Protein AF-A0A9W9ZMQ3-F1 (afdb_monomer)

Sequence (134 aa):
MQDFGRYFCRVWDKSGSVTSDIAEIDVFPAPQMRFRGLHEMETGTKQAIIDLLSKKRLPGLATWKQVARRYAMRETEISLLEIEKTPAGAMLDRLGSLAPNLTVYYLCKTFKESGLRRLDVANKLSKQMVISVQ

Structure (mmCIF, N/CA/C/O backbone):
data_AF-A0A9W9ZMQ3-F1
#
_entry.id   AF-A0A9W9ZMQ3-F1
#
loop_
_atom_site.group_PDB
_atom_site.id
_atom_site.type_symbol
_atom_site.label_atom_id
_atom_site.label_alt_id
_atom_site.label_comp_id
_atom_site.label_asym_id
_atom_site.label_entity_id
_atom_site.label_seq_id
_atom_site.pdbx_PDB_ins_code
_atom_site.Cartn_x
_atom_site.Cartn_y
_atom_site.Cartn_z
_atom_site.occupancy
_atom_site.B_iso_or_equiv
_atom_site.auth_seq_id
_atom_site.auth_comp_id
_atom_site.auth_asym_id
_atom_site.auth_atom_id
_atom_site.pdbx_PDB_model_num
ATOM 1 N N . MET A 1 1 ? 0.248 -16.721 1.245 1.00 47.50 1 MET A N 1
ATOM 2 C CA . MET A 1 1 ? 0.374 -15.649 0.238 1.00 47.50 1 MET A CA 1
ATOM 3 C C . MET A 1 1 ? -0.844 -15.813 -0.647 1.00 47.50 1 MET A C 1
ATOM 5 O O . MET A 1 1 ? -1.024 -16.910 -1.138 1.00 47.50 1 MET A O 1
ATOM 9 N N . GLN A 1 2 ? -1.767 -14.850 -0.696 1.00 60.12 2 GLN A N 1
ATOM 10 C CA . GLN A 1 2 ? -2.911 -14.987 -1.604 1.00 60.12 2 GLN A CA 1
ATOM 11 C C . GLN A 1 2 ? -2.426 -14.661 -3.026 1.00 60.12 2 GLN A C 1
ATOM 13 O O . GLN A 1 2 ? -1.792 -13.617 -3.232 1.00 60.12 2 GLN A O 1
ATOM 18 N N . ASP A 1 3 ? -2.691 -15.563 -3.969 1.00 73.88 3 ASP A N 1
ATOM 19 C CA . ASP A 1 3 ? -2.171 -15.554 -5.345 1.00 73.88 3 ASP A CA 1
ATOM 20 C C . ASP A 1 3 ? -2.947 -14.604 -6.274 1.00 73.88 3 ASP A C 1
ATOM 22 O O . ASP A 1 3 ? -3.343 -14.954 -7.379 1.00 73.88 3 ASP A O 1
ATOM 26 N N . PHE A 1 4 ? -3.190 -13.377 -5.815 1.00 84.62 4 PHE A N 1
ATOM 27 C CA . PHE A 1 4 ? -3.775 -12.313 -6.635 1.00 84.62 4 PHE A CA 1
ATOM 28 C C . PHE A 1 4 ? -2.701 -11.355 -7.136 1.00 84.62 4 PHE A C 1
ATOM 30 O O . PHE A 1 4 ? -1.679 -11.148 -6.482 1.00 84.62 4 PHE A O 1
ATOM 37 N N . GLY A 1 5 ? -2.936 -10.698 -8.259 1.00 82.19 5 GLY A N 1
ATOM 38 C CA . GLY A 1 5 ? -2.037 -9.707 -8.831 1.00 82.19 5 GLY A CA 1
ATOM 39 C C . GLY A 1 5 ? -1.720 -9.989 -10.289 1.00 82.19 5 GLY A C 1
ATOM 40 O O . GLY A 1 5 ? -2.485 -10.628 -11.002 1.00 82.19 5 GLY A O 1
ATOM 41 N N . ARG A 1 6 ? -0.590 -9.449 -10.742 1.00 82.12 6 ARG A N 1
ATOM 42 C CA . ARG A 1 6 ? -0.189 -9.469 -12.147 1.00 82.12 6 ARG A CA 1
ATOM 43 C C . ARG A 1 6 ? 0.835 -10.569 -12.373 1.00 82.12 6 ARG A C 1
ATOM 45 O O . ARG A 1 6 ? 1.903 -10.543 -11.763 1.00 82.12 6 ARG A O 1
ATOM 52 N N . TYR A 1 7 ? 0.509 -11.490 -13.265 1.00 85.19 7 TYR A N 1
ATOM 53 C CA . TYR A 1 7 ? 1.334 -12.628 -13.637 1.00 85.19 7 TYR A CA 1
ATOM 54 C C . TYR A 1 7 ? 1.702 -12.531 -15.111 1.00 85.19 7 TYR A C 1
ATOM 56 O O . TYR A 1 7 ? 0.925 -12.057 -15.931 1.00 85.19 7 TYR A O 1
ATOM 64 N N . PHE A 1 8 ? 2.900 -12.982 -15.447 1.00 89.94 8 PHE A N 1
ATOM 65 C CA . PHE A 1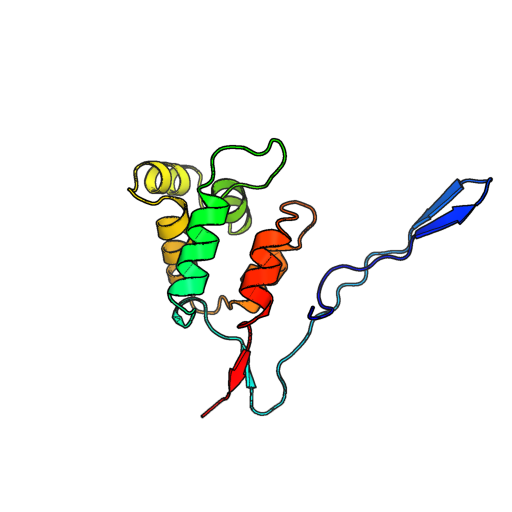 8 ? 3.332 -13.183 -16.822 1.00 89.94 8 PHE A CA 1
ATOM 66 C C . PHE A 1 8 ? 4.285 -14.374 -16.845 1.00 89.94 8 PHE A C 1
ATOM 68 O O . PHE A 1 8 ? 4.973 -14.651 -15.859 1.00 89.94 8 PHE A O 1
ATOM 75 N N . CYS A 1 9 ? 4.328 -15.081 -17.965 1.00 92.88 9 CYS A N 1
ATOM 76 C CA . CYS A 1 9 ? 5.301 -16.133 -18.192 1.00 92.88 9 CYS A CA 1
ATOM 77 C C . CYS A 1 9 ? 6.503 -15.540 -18.927 1.00 92.88 9 CYS A C 1
ATOM 79 O O . CYS A 1 9 ? 6.339 -14.828 -19.918 1.00 92.88 9 CYS A O 1
ATOM 81 N N . ARG A 1 10 ? 7.716 -15.830 -18.450 1.00 95.25 10 ARG A N 1
ATOM 82 C CA . ARG A 1 10 ? 8.953 -15.538 -19.174 1.00 95.25 10 ARG A CA 1
ATOM 83 C C . ARG A 1 10 ? 9.661 -16.851 -19.459 1.00 95.25 10 ARG A C 1
ATOM 85 O O . ARG A 1 10 ? 10.019 -17.558 -18.522 1.00 95.25 10 ARG A O 1
ATOM 92 N N . VAL A 1 11 ? 9.890 -17.137 -20.735 1.00 95.44 11 VAL A N 1
ATOM 93 C CA . VAL A 1 11 ? 10.666 -18.295 -21.194 1.00 95.44 11 VAL A CA 1
ATOM 94 C C . VAL A 1 11 ? 11.940 -17.774 -21.842 1.00 95.44 11 VAL A C 1
ATOM 96 O O . VAL A 1 11 ? 11.906 -16.768 -22.555 1.00 95.44 11 VAL A O 1
ATOM 99 N N . TRP A 1 12 ? 13.074 -18.414 -21.571 1.00 96.25 12 TRP A N 1
ATOM 100 C CA . TRP A 1 12 ? 14.348 -18.033 -22.172 1.00 96.25 12 TRP A CA 1
ATOM 101 C C . TRP A 1 12 ? 15.212 -19.246 -22.500 1.00 96.25 12 TRP A C 1
ATOM 103 O O . TRP A 1 12 ? 15.178 -20.259 -21.802 1.00 96.25 12 TRP A O 1
ATOM 113 N N . ASP A 1 13 ? 16.003 -19.109 -23.558 1.00 95.31 13 ASP A N 1
ATOM 114 C CA . ASP A 1 13 ? 17.019 -20.060 -23.998 1.00 95.31 13 ASP A CA 1
ATOM 115 C C . ASP A 1 13 ? 18.302 -19.307 -24.417 1.00 95.31 13 ASP A C 1
ATOM 117 O O . ASP A 1 13 ? 18.501 -18.143 -24.062 1.00 95.31 13 ASP A O 1
ATOM 121 N N . LYS A 1 14 ? 19.200 -19.968 -25.161 1.00 95.31 14 LYS A N 1
ATOM 122 C CA . LYS A 1 14 ? 20.421 -19.336 -25.692 1.00 95.31 14 LYS A CA 1
ATOM 123 C C . LYS A 1 14 ? 20.141 -18.258 -26.751 1.00 95.31 14 LYS A C 1
ATOM 125 O O . LYS A 1 14 ? 21.019 -17.441 -27.011 1.00 95.31 14 LYS A O 1
ATOM 130 N N . SER A 1 15 ? 18.960 -18.273 -27.360 1.00 93.31 15 SER A N 1
ATOM 131 C CA . SER A 1 15 ? 18.560 -17.424 -28.485 1.00 93.31 15 SER A CA 1
ATOM 132 C C . SER A 1 15 ? 17.872 -16.136 -28.023 1.00 93.31 15 SER A C 1
ATOM 134 O O . SER A 1 15 ? 17.823 -15.161 -28.768 1.00 93.31 15 SER A O 1
ATOM 136 N N . GLY A 1 16 ? 17.360 -16.104 -26.789 1.00 94.12 16 GLY A N 1
ATOM 137 C CA . GLY A 1 16 ? 16.791 -14.905 -26.181 1.00 94.12 16 GLY A CA 1
ATOM 138 C C . GLY A 1 16 ? 15.740 -15.211 -25.118 1.00 94.12 16 GLY A C 1
ATOM 139 O O . GLY A 1 16 ? 15.692 -16.300 -24.551 1.00 94.12 16 GLY A O 1
ATOM 140 N N . SER A 1 17 ? 14.886 -14.225 -24.833 1.00 96.31 17 SER A N 1
ATOM 141 C CA . SER A 1 17 ? 13.739 -14.399 -23.938 1.00 96.31 17 SER A CA 1
ATOM 142 C C . SER A 1 17 ? 12.460 -13.846 -24.548 1.00 96.31 17 SER A C 1
ATOM 144 O O . SER A 1 17 ? 12.470 -12.729 -25.062 1.00 96.31 17 SER A O 1
ATOM 146 N N . VAL A 1 18 ? 11.364 -14.586 -24.402 1.00 95.12 18 VAL A N 1
ATOM 147 C CA . VAL A 1 18 ? 10.012 -14.163 -24.782 1.00 95.12 18 VAL A CA 1
ATOM 148 C C . VAL A 1 18 ? 9.164 -14.051 -23.520 1.00 95.12 18 VAL A C 1
ATOM 150 O O . VAL A 1 18 ? 9.321 -14.824 -22.570 1.00 95.12 18 VAL A O 1
ATOM 153 N N . THR A 1 19 ? 8.282 -13.058 -23.502 1.00 96.44 19 THR A N 1
ATOM 154 C CA . THR A 1 19 ? 7.401 -12.770 -22.369 1.00 96.44 19 THR A CA 1
ATOM 155 C C . THR A 1 19 ? 5.961 -12.815 -22.854 1.00 96.44 19 THR A C 1
ATOM 157 O O . THR A 1 19 ? 5.673 -12.266 -23.915 1.00 96.44 19 THR A O 1
ATOM 160 N N . SER A 1 20 ? 5.075 -13.471 -22.108 1.00 94.06 20 SER A N 1
ATOM 161 C CA . SER A 1 20 ? 3.641 -13.425 -22.390 1.00 94.06 20 SER A CA 1
ATOM 162 C C . SER A 1 20 ? 3.064 -12.045 -22.084 1.00 94.06 20 SER A C 1
ATOM 164 O O . SER A 1 20 ? 3.669 -11.246 -21.361 1.00 94.06 20 SER A O 1
ATOM 166 N N . ASP A 1 21 ? 1.829 -11.830 -22.527 1.00 94.69 21 ASP A N 1
ATOM 167 C CA . ASP A 1 21 ? 0.991 -10.772 -21.980 1.00 94.69 21 ASP A CA 1
ATOM 168 C C . ASP A 1 21 ? 0.781 -10.952 -20.470 1.00 94.69 21 ASP A C 1
ATOM 170 O O . ASP A 1 21 ? 0.966 -12.037 -19.900 1.00 94.69 21 ASP A O 1
ATOM 174 N N . ILE A 1 22 ? 0.409 -9.854 -19.813 1.00 89.81 22 ILE A N 1
ATOM 175 C CA . ILE A 1 22 ? 0.160 -9.829 -18.374 1.00 89.81 22 ILE A CA 1
ATOM 176 C C . ILE A 1 22 ? -1.270 -10.298 -18.099 1.00 89.81 22 ILE A C 1
ATOM 178 O O . ILE A 1 22 ? -2.224 -9.660 -18.535 1.00 89.81 22 ILE A O 1
ATOM 182 N N . ALA A 1 23 ? -1.408 -11.356 -17.304 1.00 89.00 23 ALA A N 1
ATOM 183 C CA . ALA A 1 23 ? -2.670 -11.793 -16.725 1.00 89.00 23 ALA A CA 1
ATOM 184 C C . ALA A 1 23 ? -2.892 -11.120 -15.364 1.00 89.00 23 ALA A C 1
ATOM 186 O O . ALA A 1 23 ? -2.005 -11.117 -14.505 1.00 89.00 23 ALA A O 1
ATOM 187 N N . GLU A 1 24 ? -4.078 -10.559 -15.153 1.00 87.62 24 GLU A N 1
ATOM 188 C CA . GLU A 1 24 ? -4.496 -10.006 -13.866 1.00 87.62 24 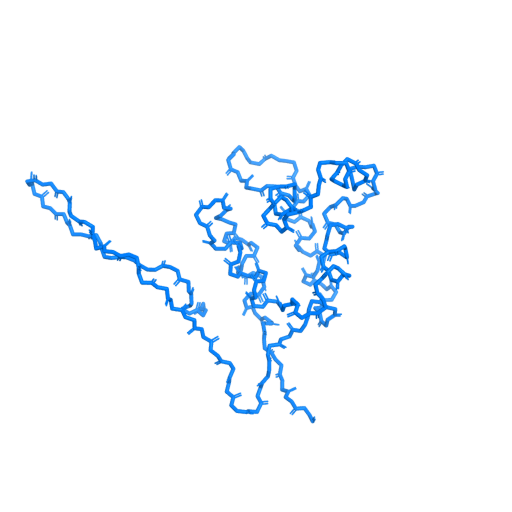GLU A CA 1
ATOM 189 C C . GLU A 1 24 ? -5.437 -10.994 -13.175 1.00 87.62 24 GLU A C 1
ATOM 191 O O . GLU A 1 24 ? -6.507 -11.309 -13.687 1.00 87.62 24 GLU A O 1
ATOM 196 N N . ILE A 1 25 ? -5.003 -11.519 -12.030 1.00 88.44 25 ILE A N 1
ATOM 197 C CA . ILE A 1 25 ? -5.765 -12.472 -11.225 1.00 88.44 25 ILE A CA 1
ATOM 198 C C . ILE A 1 25 ? -6.284 -11.736 -9.997 1.00 88.44 25 ILE A C 1
ATOM 200 O O . ILE A 1 25 ? -5.500 -11.207 -9.207 1.00 88.44 25 ILE A O 1
ATOM 204 N N . ASP A 1 26 ? -7.599 -11.729 -9.819 1.00 88.44 26 ASP A N 1
ATOM 205 C CA . ASP A 1 26 ? -8.245 -11.257 -8.601 1.00 88.44 26 ASP A CA 1
ATOM 206 C C . ASP A 1 26 ? -8.714 -12.442 -7.751 1.00 88.44 26 ASP A C 1
ATOM 208 O O . ASP A 1 26 ? -9.053 -13.508 -8.267 1.00 88.44 26 ASP A O 1
ATOM 212 N N . VAL A 1 27 ? -8.731 -12.254 -6.431 1.00 83.75 27 VAL A N 1
ATOM 213 C CA . VAL A 1 27 ? -9.305 -13.223 -5.487 1.00 83.75 27 VAL A CA 1
ATOM 214 C C . VAL A 1 27 ? -10.499 -12.593 -4.802 1.00 83.75 27 VAL A C 1
ATOM 216 O O . VAL A 1 27 ? -10.406 -11.480 -4.290 1.00 83.75 27 VAL A O 1
ATOM 219 N N . PHE A 1 28 ? -11.612 -13.317 -4.776 1.00 87.56 28 PHE A N 1
ATOM 220 C CA . PHE A 1 28 ? -12.838 -12.871 -4.129 1.00 87.56 28 PHE A CA 1
ATOM 221 C C . PHE A 1 28 ? -13.055 -13.641 -2.824 1.00 87.56 28 PHE A C 1
ATOM 223 O O . PHE A 1 28 ? -12.684 -14.817 -2.740 1.00 87.56 28 PHE A O 1
ATOM 230 N N . PRO A 1 29 ? -13.625 -13.002 -1.788 1.00 89.94 29 PRO A N 1
ATOM 231 C CA . PRO A 1 29 ? -13.962 -13.690 -0.553 1.00 89.94 29 PRO A CA 1
ATOM 232 C C . PRO A 1 29 ? -14.973 -14.816 -0.812 1.00 89.94 29 PRO A C 1
ATOM 234 O O . PRO A 1 29 ? -15.792 -14.735 -1.728 1.00 89.94 29 PRO A O 1
ATOM 237 N N . ALA A 1 30 ? -14.936 -15.858 0.019 1.00 90.25 30 ALA A N 1
ATOM 238 C CA . ALA A 1 30 ? -15.966 -16.895 0.023 1.00 90.25 30 ALA A CA 1
ATOM 239 C C . ALA A 1 30 ? -17.353 -16.295 0.359 1.00 90.25 30 ALA A C 1
ATOM 241 O O . ALA A 1 30 ? -17.402 -15.228 0.967 1.00 90.25 30 ALA A O 1
ATOM 242 N N . PRO A 1 31 ? -18.477 -16.978 0.059 1.00 89.00 31 PRO A N 1
ATOM 243 C CA . PRO A 1 31 ? -19.831 -16.422 0.215 1.00 89.00 31 PRO A CA 1
ATOM 244 C C . PRO A 1 31 ? -20.184 -15.842 1.598 1.00 89.00 31 PRO A C 1
ATOM 246 O O . PRO A 1 31 ? -21.035 -14.968 1.683 1.00 89.00 31 PRO A O 1
ATOM 249 N N . GLN A 1 32 ? -19.531 -16.302 2.672 1.00 92.62 32 GLN A N 1
ATOM 250 C CA . GLN A 1 32 ? -19.736 -15.826 4.053 1.00 92.62 32 GLN A CA 1
ATOM 251 C C . GLN A 1 32 ? -18.672 -14.821 4.520 1.00 92.62 32 GLN A C 1
ATOM 253 O O . GLN A 1 32 ? -18.537 -14.523 5.706 1.00 92.62 32 GLN A O 1
ATOM 258 N N . MET A 1 33 ? -17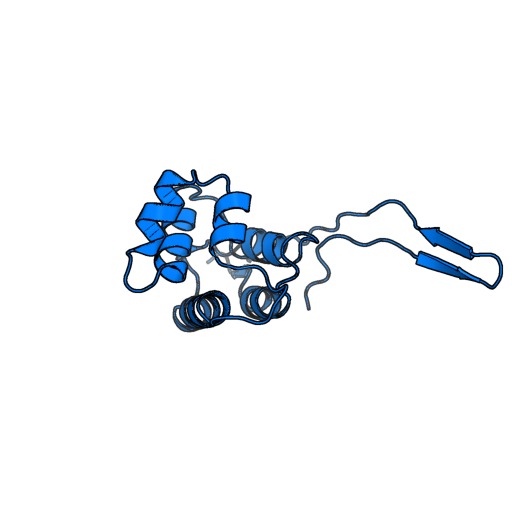.862 -14.320 3.595 1.00 94.12 33 MET A N 1
ATOM 259 C CA . MET A 1 33 ? -16.804 -13.363 3.864 1.00 94.12 33 MET A CA 1
ATOM 260 C C . MET A 1 33 ? -16.986 -12.126 2.997 1.00 94.12 33 MET A C 1
ATOM 262 O O . MET A 1 33 ? -17.542 -12.169 1.904 1.00 94.12 33 MET A O 1
ATOM 266 N N . ARG A 1 34 ? -16.445 -11.010 3.468 1.00 94.00 34 ARG A N 1
ATOM 267 C CA . ARG A 1 34 ? -16.296 -9.795 2.674 1.00 94.00 34 ARG A CA 1
ATOM 268 C C . ARG A 1 34 ? -14.896 -9.243 2.814 1.00 94.00 34 ARG A C 1
ATOM 270 O O . ARG A 1 34 ? -14.174 -9.557 3.763 1.00 94.00 34 ARG A O 1
ATOM 277 N N . PHE A 1 35 ? -14.516 -8.384 1.878 1.00 93.94 35 PHE A N 1
ATOM 278 C CA . PHE A 1 35 ? -13.306 -7.604 2.051 1.00 93.94 35 PHE A CA 1
ATOM 279 C C . PHE A 1 35 ? -13.441 -6.682 3.263 1.00 93.94 35 PHE A C 1
ATOM 281 O O . PHE A 1 35 ? -14.476 -6.045 3.479 1.00 93.94 35 PHE A O 1
ATOM 288 N N . ARG A 1 36 ? -12.364 -6.608 4.039 1.00 93.69 36 ARG A N 1
ATOM 289 C CA . ARG A 1 36 ? -12.218 -5.677 5.151 1.00 93.69 36 ARG A CA 1
ATOM 290 C C . ARG A 1 36 ? -12.078 -4.256 4.599 1.00 93.69 36 ARG A C 1
ATOM 292 O O . ARG A 1 36 ? -11.241 -4.016 3.723 1.00 93.69 36 ARG A O 1
ATOM 299 N N . GLY A 1 37 ? -12.872 -3.319 5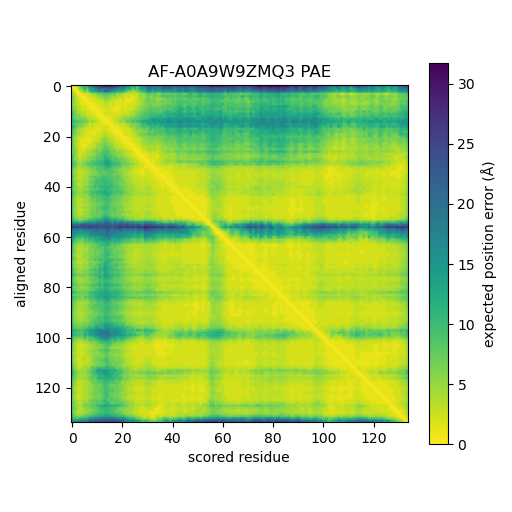.104 1.00 93.38 37 GLY A N 1
ATOM 300 C CA . GLY A 1 37 ? -12.726 -1.894 4.816 1.00 93.38 37 GLY A CA 1
ATOM 301 C C . GLY A 1 37 ? -11.463 -1.322 5.462 1.00 93.38 37 GLY A C 1
ATOM 302 O O . GLY A 1 37 ? -10.971 -1.851 6.458 1.00 93.38 37 GLY A O 1
ATOM 303 N N . LEU A 1 38 ? -10.919 -0.225 4.924 1.00 92.69 38 LEU A N 1
ATOM 304 C CA . LEU A 1 38 ? -9.724 0.394 5.520 1.00 92.69 38 LEU A CA 1
ATOM 305 C C . LEU A 1 38 ? -9.927 0.849 6.974 1.00 92.69 38 LEU A C 1
ATOM 307 O O . LEU A 1 38 ? -8.995 0.760 7.770 1.00 92.69 38 LEU A O 1
ATOM 311 N N . HIS A 1 39 ? -11.134 1.296 7.324 1.00 89.94 39 HIS A N 1
ATOM 312 C CA . HIS A 1 39 ? -11.484 1.727 8.680 1.00 89.94 39 HIS A CA 1
ATOM 313 C C . HIS A 1 39 ? -11.533 0.569 9.692 1.00 89.94 39 HIS A C 1
ATOM 315 O O . HIS A 1 39 ? -11.425 0.798 10.890 1.00 89.94 39 HIS A O 1
ATOM 321 N N . GLU A 1 40 ? -11.657 -0.673 9.216 1.00 92.12 40 GLU A N 1
ATOM 322 C CA . GLU A 1 40 ? -11.730 -1.884 10.043 1.00 92.12 40 GLU A CA 1
ATOM 323 C C . GLU A 1 40 ? -10.354 -2.535 10.239 1.00 92.12 40 GLU A C 1
ATOM 325 O O . GLU A 1 40 ? -10.258 -3.648 10.758 1.00 92.12 40 GLU A O 1
ATOM 330 N N . MET A 1 41 ? -9.284 -1.902 9.752 1.00 92.00 41 MET A N 1
ATOM 331 C CA . MET A 1 41 ? -7.925 -2.421 9.858 1.00 92.00 41 MET A CA 1
ATOM 332 C C . MET A 1 41 ? -7.481 -2.4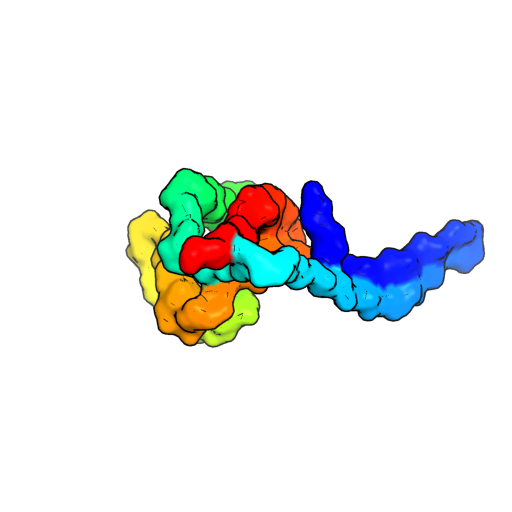72 11.320 1.00 92.00 41 MET A C 1
ATOM 334 O O . MET A 1 41 ? -7.674 -1.522 12.076 1.00 92.00 41 MET A O 1
ATOM 338 N N . GLU A 1 42 ? -6.840 -3.570 11.714 1.00 93.50 42 GLU A N 1
ATOM 339 C CA . GLU A 1 42 ? -6.340 -3.723 13.076 1.00 93.50 42 GLU A CA 1
ATOM 340 C C . GLU A 1 42 ? -5.286 -2.655 13.386 1.00 93.50 42 GLU A C 1
ATOM 342 O O . GLU A 1 42 ? -4.355 -2.434 12.602 1.00 93.50 42 GLU A O 1
ATOM 347 N N . THR A 1 43 ? -5.381 -2.039 14.568 1.00 92.94 43 THR A N 1
ATOM 348 C CA . THR A 1 43 ? -4.487 -0.953 15.002 1.00 92.94 43 THR A CA 1
ATOM 349 C C . THR A 1 43 ? -3.009 -1.334 14.891 1.00 92.94 43 THR A C 1
ATOM 351 O O . THR A 1 43 ? -2.202 -0.539 14.412 1.00 92.94 43 THR A O 1
ATOM 354 N N . GLY A 1 44 ? -2.649 -2.570 15.258 1.00 94.12 44 GLY A N 1
ATOM 355 C CA . GLY A 1 44 ? -1.272 -3.062 15.158 1.00 94.12 44 GLY A CA 1
ATOM 356 C C . GLY A 1 44 ? -0.763 -3.155 13.715 1.00 94.12 44 GLY A C 1
ATOM 357 O O . GLY A 1 44 ? 0.384 -2.806 13.435 1.00 94.12 44 GLY A O 1
ATOM 358 N N . THR A 1 45 ? -1.619 -3.558 12.773 1.00 93.88 45 THR A N 1
ATOM 359 C CA . THR A 1 45 ? -1.264 -3.603 11.346 1.00 93.88 45 THR A CA 1
ATOM 360 C C . THR A 1 45 ? -1.182 -2.213 10.750 1.00 93.88 45 THR A C 1
ATOM 362 O O . THR A 1 45 ? -0.221 -1.927 10.035 1.00 93.88 45 THR A O 1
ATOM 365 N N . LYS A 1 46 ? -2.120 -1.325 11.098 1.00 94.38 46 LYS A N 1
ATOM 366 C CA . LYS A 1 46 ? -2.066 0.084 10.702 1.00 94.38 46 LYS A CA 1
ATOM 367 C C . LYS A 1 46 ? -0.750 0.722 11.154 1.00 94.38 46 LYS A C 1
ATOM 369 O O . LYS A 1 46 ? -0.045 1.297 10.327 1.00 94.38 46 LYS A O 1
ATOM 374 N N . GLN A 1 47 ? -0.366 0.539 12.419 1.00 95.06 47 GLN A N 1
ATOM 375 C CA . GLN A 1 47 ? 0.894 1.067 12.945 1.00 95.06 47 GLN A CA 1
ATOM 376 C C . GLN A 1 47 ? 2.113 0.473 12.227 1.00 95.06 47 GLN A C 1
ATOM 378 O O . GLN A 1 47 ? 2.993 1.215 11.801 1.00 95.06 47 GLN A O 1
ATOM 383 N N . ALA A 1 48 ? 2.139 -0.842 11.991 1.00 93.81 48 ALA A N 1
ATOM 384 C CA . ALA A 1 48 ? 3.239 -1.479 11.269 1.00 93.81 48 ALA A CA 1
ATOM 385 C C . ALA A 1 48 ? 3.413 -0.926 9.841 1.00 93.81 48 ALA A C 1
ATOM 387 O O . ALA A 1 48 ? 4.540 -0.765 9.372 1.00 93.81 48 ALA A O 1
ATOM 388 N N . ILE A 1 49 ? 2.315 -0.625 9.142 1.00 93.31 49 ILE A N 1
ATOM 389 C CA . ILE A 1 49 ? 2.358 -0.005 7.810 1.00 93.31 49 ILE A CA 1
ATOM 390 C C . ILE A 1 49 ? 2.895 1.422 7.904 1.00 93.31 49 ILE A C 1
ATOM 392 O O . ILE A 1 49 ? 3.766 1.791 7.116 1.00 93.31 49 ILE A O 1
ATOM 396 N N . ILE A 1 50 ? 2.418 2.207 8.875 1.00 94.00 50 ILE A N 1
ATOM 397 C CA . ILE A 1 50 ? 2.913 3.567 9.127 1.00 94.00 50 ILE A CA 1
ATOM 398 C C . ILE A 1 50 ? 4.425 3.536 9.336 1.00 94.00 50 ILE A C 1
ATOM 400 O O . ILE A 1 50 ? 5.141 4.284 8.671 1.00 94.00 50 ILE A O 1
ATOM 404 N N . ASP A 1 51 ? 4.927 2.629 10.169 1.00 92.00 51 ASP A N 1
ATOM 405 C CA . ASP A 1 51 ? 6.357 2.499 10.438 1.00 92.00 51 ASP A CA 1
ATOM 406 C C . ASP A 1 51 ? 7.133 2.106 9.170 1.00 92.00 51 ASP A C 1
ATOM 408 O O . ASP A 1 51 ? 8.159 2.708 8.850 1.00 92.00 51 ASP A O 1
ATOM 412 N N . LEU A 1 52 ? 6.635 1.136 8.391 1.00 91.31 52 LEU A N 1
ATOM 413 C CA . LEU A 1 52 ? 7.254 0.706 7.129 1.00 91.31 52 LEU A CA 1
ATOM 414 C C . LEU A 1 52 ? 7.310 1.819 6.075 1.00 91.31 52 LEU A C 1
ATOM 416 O O . LEU A 1 52 ? 8.255 1.864 5.283 1.00 91.31 52 LEU A O 1
ATOM 420 N N . LEU A 1 53 ? 6.310 2.697 6.032 1.00 90.38 53 LEU A N 1
ATOM 421 C CA . LEU A 1 53 ? 6.243 3.815 5.089 1.00 90.38 53 LEU A CA 1
ATOM 422 C C . LEU A 1 53 ? 6.976 5.069 5.587 1.00 90.38 53 LEU A C 1
ATOM 424 O O . LEU A 1 53 ? 7.350 5.911 4.768 1.00 90.38 53 LEU A O 1
ATOM 428 N N . SER A 1 54 ? 7.188 5.186 6.900 1.00 87.19 54 SER A N 1
ATOM 429 C CA . SER A 1 54 ? 7.873 6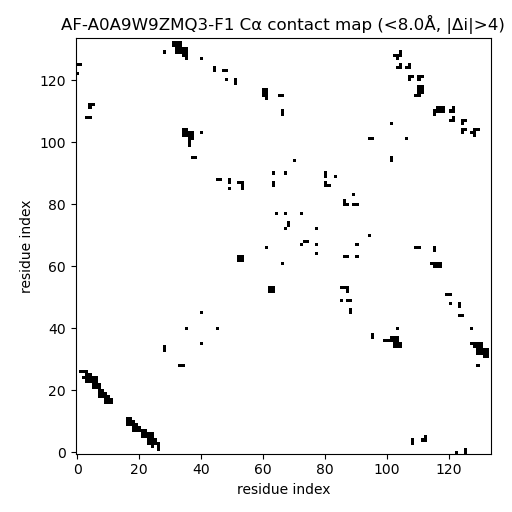.318 7.542 1.00 87.19 54 SER A CA 1
ATOM 430 C C . SER A 1 54 ? 9.384 6.116 7.667 1.00 87.19 54 SER A C 1
ATOM 432 O O . SER A 1 54 ? 10.120 7.091 7.817 1.00 87.19 54 SER A O 1
ATOM 434 N N . LYS A 1 55 ? 9.876 4.869 7.587 1.00 77.06 55 LYS A N 1
ATOM 435 C CA . LYS A 1 55 ? 11.314 4.562 7.605 1.00 77.06 55 LYS A CA 1
ATOM 436 C C . LYS A 1 55 ? 12.051 5.347 6.516 1.00 77.06 55 LYS A C 1
ATOM 438 O O . LYS A 1 55 ? 11.855 5.131 5.318 1.00 77.06 55 LYS A O 1
ATOM 443 N N . LYS A 1 56 ? 12.939 6.253 6.939 1.00 58.56 56 LYS A N 1
ATOM 444 C CA . LYS A 1 56 ? 13.842 6.974 6.038 1.00 58.56 56 LYS A CA 1
ATOM 445 C C . LYS A 1 56 ? 14.793 5.979 5.365 1.00 58.56 56 LYS A C 1
ATOM 447 O O . LYS A 1 56 ? 15.705 5.466 5.996 1.00 58.56 56 LYS A O 1
ATOM 452 N N . ARG A 1 57 ? 14.597 5.830 4.052 1.00 64.25 57 ARG A N 1
ATOM 453 C CA . ARG A 1 57 ? 15.579 5.428 3.031 1.00 64.25 57 ARG A CA 1
ATOM 454 C C . ARG A 1 57 ? 16.113 3.994 3.108 1.00 64.25 57 ARG A C 1
ATOM 456 O O . ARG A 1 57 ? 17.182 3.733 3.644 1.00 64.25 57 ARG A O 1
ATOM 463 N N . LEU A 1 58 ? 15.467 3.127 2.334 1.00 57.69 58 LEU A N 1
ATOM 464 C CA . LEU A 1 58 ? 16.211 2.310 1.375 1.00 57.69 58 LEU A CA 1
ATOM 465 C C . LEU A 1 58 ? 16.039 2.967 -0.006 1.00 57.69 58 LEU A C 1
ATOM 467 O O . LEU A 1 58 ? 14.894 3.226 -0.396 1.00 57.69 58 LEU A O 1
ATOM 471 N N . PRO A 1 59 ? 17.125 3.306 -0.725 1.00 65.94 59 PRO A N 1
ATOM 472 C CA . PRO A 1 59 ? 17.033 3.788 -2.100 1.00 65.94 59 PRO A CA 1
ATOM 473 C C . PRO A 1 59 ? 16.180 2.834 -2.946 1.00 65.94 59 PRO A C 1
ATOM 475 O O . PRO A 1 59 ? 16.371 1.622 -2.898 1.00 65.94 59 PRO A O 1
ATOM 478 N N . GLY A 1 60 ? 15.216 3.376 -3.691 1.00 68.12 60 GLY A N 1
ATOM 479 C CA . GLY A 1 60 ? 14.358 2.593 -4.585 1.00 68.12 60 GLY A CA 1
ATOM 480 C C . GLY A 1 60 ? 13.091 1.988 -3.965 1.00 68.12 60 GLY A C 1
ATOM 481 O O . GLY A 1 60 ? 12.269 1.474 -4.719 1.00 68.12 60 GLY A O 1
ATOM 482 N N . LEU A 1 61 ? 12.865 2.075 -2.646 1.00 74.19 61 LEU A N 1
ATOM 483 C CA . LEU A 1 61 ? 11.575 1.679 -2.062 1.00 74.19 61 LEU A CA 1
ATOM 484 C C . LEU A 1 61 ? 10.543 2.799 -2.157 1.00 74.19 61 LEU A C 1
ATOM 486 O O . LEU A 1 61 ? 10.823 3.953 -1.826 1.00 74.19 61 LEU A O 1
ATOM 490 N N . ALA A 1 62 ? 9.318 2.437 -2.542 1.00 83.50 62 ALA A N 1
ATOM 491 C CA . ALA A 1 62 ? 8.254 3.415 -2.658 1.00 83.50 62 ALA A CA 1
ATOM 492 C C . ALA A 1 62 ? 7.825 3.999 -1.301 1.00 83.50 62 ALA A C 1
ATOM 494 O O . ALA A 1 62 ? 7.626 3.270 -0.328 1.00 83.50 62 ALA A O 1
ATOM 495 N N . THR A 1 63 ? 7.670 5.320 -1.250 1.00 88.44 63 THR A N 1
ATOM 496 C CA . THR A 1 63 ? 7.292 6.113 -0.069 1.00 88.44 63 THR A CA 1
ATOM 497 C C . THR A 1 63 ? 5.779 6.304 0.032 1.00 88.44 63 THR A C 1
ATOM 499 O O . THR A 1 63 ? 5.053 6.118 -0.946 1.00 88.44 63 THR A O 1
ATOM 502 N N . TRP A 1 64 ? 5.294 6.774 1.187 1.00 92.38 64 TRP A N 1
ATOM 503 C CA . TRP A 1 64 ? 3.887 7.165 1.344 1.00 92.38 64 TRP A CA 1
ATOM 504 C C . TRP A 1 64 ? 3.436 8.215 0.309 1.00 92.38 64 TRP A C 1
ATOM 506 O O . TRP A 1 64 ? 2.288 8.171 -0.121 1.00 92.38 64 TRP A O 1
ATOM 516 N N . LYS A 1 65 ? 4.331 9.099 -0.167 1.00 92.12 65 LYS A N 1
ATOM 517 C CA . LYS A 1 65 ? 4.011 10.088 -1.216 1.00 92.12 65 LYS A CA 1
ATOM 518 C C . LYS A 1 65 ? 3.686 9.424 -2.552 1.00 92.12 65 LYS A C 1
ATOM 520 O O . LYS A 1 65 ? 2.762 9.838 -3.241 1.00 92.12 65 LYS A O 1
ATOM 525 N N . GLN A 1 66 ? 4.422 8.376 -2.924 1.00 91.12 66 GLN A N 1
ATOM 526 C CA . GLN A 1 66 ? 4.137 7.623 -4.152 1.00 91.12 66 GLN A CA 1
ATOM 527 C C . GLN A 1 66 ? 2.804 6.879 -4.057 1.00 91.12 66 GLN A C 1
ATOM 529 O O . GLN A 1 66 ? 2.076 6.824 -5.043 1.00 91.12 66 GLN A O 1
ATOM 534 N N . VAL A 1 67 ? 2.452 6.374 -2.870 1.00 92.00 67 VAL A N 1
ATOM 535 C CA . VAL A 1 67 ? 1.124 5.794 -2.614 1.00 92.00 67 VAL A CA 1
ATOM 536 C C . VAL A 1 67 ? 0.039 6.863 -2.752 1.00 92.00 67 VAL A C 1
ATOM 538 O O . VAL A 1 67 ? -0.920 6.655 -3.486 1.00 92.00 67 VAL A O 1
ATOM 541 N N . ALA A 1 68 ? 0.213 8.030 -2.125 1.00 92.75 68 ALA A N 1
ATOM 542 C CA . ALA A 1 68 ? -0.735 9.142 -2.212 1.00 92.75 68 ALA A CA 1
ATOM 543 C C . ALA A 1 68 ? -0.989 9.575 -3.668 1.00 92.75 68 ALA A C 1
ATOM 545 O O . ALA A 1 68 ? -2.140 9.688 -4.088 1.00 92.75 68 ALA A O 1
ATOM 546 N N . ARG A 1 69 ? 0.075 9.716 -4.472 1.00 92.50 69 ARG A N 1
ATOM 547 C CA . ARG A 1 69 ? -0.024 10.002 -5.916 1.00 92.50 69 ARG A CA 1
ATOM 548 C C . ARG A 1 69 ? -0.750 8.906 -6.683 1.00 92.50 69 ARG A C 1
ATOM 550 O O . ARG A 1 69 ? -1.511 9.204 -7.596 1.00 92.50 69 ARG A O 1
ATOM 557 N N . ARG A 1 70 ? -0.536 7.636 -6.321 1.00 91.44 70 ARG A N 1
ATOM 558 C CA . ARG A 1 70 ? -1.208 6.500 -6.969 1.00 91.44 70 ARG A CA 1
ATOM 559 C C . ARG A 1 70 ? -2.725 6.535 -6.772 1.00 91.44 70 ARG A C 1
ATOM 561 O O . ARG A 1 70 ? -3.447 6.100 -7.662 1.00 91.44 70 ARG A O 1
ATOM 568 N N . TYR A 1 71 ? -3.178 7.112 -5.662 1.00 91.56 71 TYR A N 1
ATOM 569 C CA . TYR A 1 71 ? -4.582 7.410 -5.368 1.00 91.56 71 TYR A CA 1
ATOM 570 C C . TYR A 1 71 ? -5.008 8.832 -5.774 1.00 91.56 71 TYR A C 1
ATOM 572 O O . TYR A 1 71 ? -6.016 9.334 -5.286 1.00 91.56 71 TYR A O 1
ATOM 580 N N . ALA A 1 72 ? -4.254 9.480 -6.667 1.00 92.25 72 ALA A N 1
ATOM 581 C CA . ALA A 1 72 ? -4.557 10.795 -7.228 1.00 92.25 72 ALA A CA 1
ATOM 582 C C . ALA A 1 72 ? -4.708 11.939 -6.200 1.00 92.25 72 ALA A C 1
ATOM 584 O O . ALA A 1 72 ? -5.375 12.932 -6.489 1.00 92.25 72 ALA A O 1
ATOM 585 N N . MET A 1 73 ? -4.063 11.853 -5.026 1.00 93.44 73 MET A N 1
ATOM 586 C CA . MET A 1 73 ? -3.936 13.033 -4.157 1.00 93.44 73 MET A CA 1
ATOM 587 C C . MET A 1 73 ? -3.113 14.115 -4.851 1.00 93.44 73 MET A C 1
ATOM 589 O O . MET A 1 73 ? -2.072 13.833 -5.452 1.00 93.44 73 MET A O 1
ATOM 593 N N . ARG A 1 74 ? -3.560 15.366 -4.729 1.00 94.69 74 ARG A N 1
ATOM 594 C CA . ARG A 1 74 ? -2.861 16.525 -5.296 1.00 94.69 74 ARG A CA 1
ATOM 595 C C . ARG A 1 74 ? -1.568 16.790 -4.531 1.00 94.69 74 ARG A C 1
ATOM 597 O O . ARG A 1 74 ? -1.502 16.562 -3.326 1.00 94.69 74 ARG A O 1
ATOM 604 N N . GLU A 1 75 ? -0.562 17.364 -5.194 1.00 94.62 75 GLU A N 1
ATOM 605 C CA . GLU A 1 75 ? 0.697 17.730 -4.521 1.00 94.62 75 GLU A CA 1
ATOM 606 C C . GLU A 1 75 ? 0.469 18.689 -3.345 1.00 94.62 75 GLU A C 1
ATOM 608 O O . GLU A 1 75 ? 1.131 18.555 -2.325 1.00 94.62 75 GLU A O 1
ATOM 613 N N . THR A 1 76 ? -0.521 19.584 -3.430 1.00 94.50 76 THR A N 1
ATOM 614 C CA . THR A 1 76 ? -0.900 20.460 -2.310 1.00 94.50 76 THR A CA 1
ATOM 615 C C . THR A 1 76 ? -1.391 19.675 -1.094 1.00 94.50 76 THR A C 1
ATOM 617 O O . THR A 1 76 ? -1.033 20.004 0.031 1.00 94.50 76 THR A O 1
ATOM 620 N N . GLU A 1 77 ? -2.162 18.605 -1.300 1.00 93.81 77 GLU A N 1
ATOM 621 C CA . GLU A 1 77 ? -2.608 17.715 -0.222 1.00 93.81 77 GLU A CA 1
ATOM 622 C C . GLU A 1 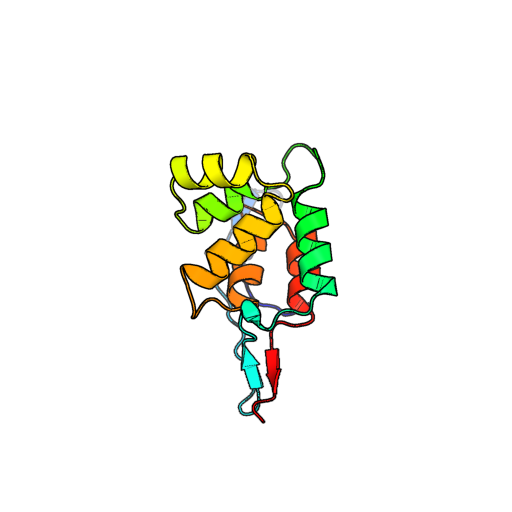77 ? -1.428 16.923 0.344 1.00 93.81 77 GLU A C 1
ATOM 624 O O . GLU A 1 77 ? -1.291 16.812 1.557 1.00 93.81 77 GLU A O 1
ATOM 629 N N . ILE A 1 78 ? -0.526 16.437 -0.511 1.00 94.81 78 ILE A N 1
ATOM 630 C CA . ILE A 1 78 ? 0.693 15.741 -0.080 1.00 94.81 78 ILE A CA 1
ATOM 631 C C . ILE A 1 78 ? 1.585 16.664 0.762 1.00 94.81 78 ILE A C 1
ATOM 633 O O . ILE A 1 78 ? 2.104 16.227 1.787 1.00 94.81 78 ILE A O 1
ATOM 637 N N . SER A 1 79 ? 1.741 17.934 0.380 1.00 94.69 79 SER A N 1
ATOM 638 C CA . SER A 1 79 ? 2.488 18.923 1.165 1.00 94.69 79 SER A CA 1
ATOM 639 C C . SER A 1 79 ? 1.859 19.178 2.537 1.00 94.69 79 SER A C 1
ATOM 641 O O . SER A 1 79 ? 2.588 19.306 3.516 1.00 94.69 79 SER A O 1
ATOM 643 N N . LEU A 1 80 ? 0.524 19.194 2.637 1.00 94.88 80 LEU A N 1
ATOM 644 C CA . LEU A 1 80 ? -0.174 19.312 3.923 1.00 94.88 80 LEU A CA 1
ATOM 645 C C . LEU A 1 80 ? 0.027 18.076 4.807 1.00 94.88 80 LEU A C 1
ATOM 647 O O . LEU A 1 80 ? 0.176 18.199 6.013 1.00 94.88 80 LEU A O 1
ATOM 651 N N . LEU A 1 81 ? 0.084 16.879 4.225 1.00 94.75 81 LEU A N 1
ATOM 652 C CA . LEU A 1 81 ? 0.360 15.662 4.993 1.00 94.75 81 LEU A CA 1
ATOM 653 C C . LEU A 1 81 ? 1.807 15.608 5.501 1.00 94.75 81 LEU A C 1
ATOM 655 O O . LEU A 1 81 ? 2.088 14.935 6.484 1.00 94.75 81 LEU A O 1
ATOM 659 N N . GLU A 1 82 ? 2.743 16.291 4.842 1.00 92.31 82 GLU A N 1
ATOM 660 C CA . GLU A 1 82 ? 4.160 16.270 5.217 1.00 92.31 82 GLU A CA 1
ATOM 661 C C . GLU A 1 82 ? 4.459 17.012 6.526 1.00 92.31 82 GLU A C 1
ATOM 663 O O . GLU A 1 82 ? 5.415 16.650 7.212 1.00 92.31 82 GLU A O 1
ATOM 668 N N . ILE A 1 83 ? 3.639 18.004 6.888 1.00 92.69 83 ILE A N 1
ATOM 669 C CA . ILE A 1 83 ? 3.766 18.741 8.156 1.00 92.69 83 ILE A CA 1
ATOM 670 C C . ILE A 1 83 ? 3.148 17.996 9.348 1.00 92.69 83 ILE A C 1
ATOM 672 O O . ILE A 1 83 ? 3.369 18.385 10.494 1.00 92.69 83 ILE A O 1
ATOM 676 N N . GLU A 1 84 ? 2.394 16.924 9.096 1.00 94.00 84 GLU A N 1
ATOM 677 C CA . GLU A 1 84 ? 1.792 16.110 10.147 1.00 94.00 84 GLU A CA 1
ATOM 678 C C . GLU A 1 84 ? 2.849 15.373 10.969 1.00 94.00 84 GLU A C 1
ATOM 680 O O . GLU A 1 84 ? 3.914 14.991 10.478 1.00 94.00 84 GLU A O 1
ATOM 685 N N . LYS A 1 85 ? 2.517 15.077 12.231 1.00 91.31 85 LYS A N 1
ATOM 686 C CA . LYS A 1 85 ? 3.396 14.292 13.115 1.00 91.31 85 LYS A CA 1
ATOM 687 C C . LYS A 1 85 ? 3.713 12.913 12.523 1.00 91.31 85 LYS A C 1
ATOM 689 O O . LYS A 1 85 ? 4.812 12.391 12.710 1.00 91.31 85 LYS A O 1
ATOM 694 N N . THR A 1 86 ? 2.747 12.318 11.823 1.00 92.94 86 THR A N 1
ATOM 695 C CA . THR A 1 86 ? 2.854 11.006 11.172 1.00 92.94 86 THR A CA 1
ATOM 696 C C . THR A 1 86 ? 2.311 11.066 9.736 1.00 92.94 86 THR A C 1
ATOM 698 O O . THR A 1 86 ? 1.200 10.600 9.478 1.00 92.94 86 THR A O 1
ATOM 701 N N . PRO A 1 87 ? 3.094 11.560 8.755 1.00 94.62 87 PRO A N 1
ATOM 702 C CA . PRO A 1 87 ? 2.610 11.775 7.386 1.00 94.62 87 PRO A CA 1
ATOM 703 C C . PRO A 1 87 ? 2.014 10.526 6.725 1.00 94.62 87 PRO A C 1
ATOM 705 O O . PRO A 1 87 ? 0.976 10.583 6.070 1.00 94.62 87 PRO A O 1
ATOM 708 N N . ALA A 1 88 ? 2.628 9.358 6.944 1.00 93.94 88 ALA A N 1
ATOM 709 C CA . ALA A 1 88 ? 2.104 8.091 6.438 1.00 93.94 88 ALA A CA 1
ATOM 710 C C . ALA A 1 88 ? 0.771 7.687 7.096 1.00 93.94 88 ALA A C 1
ATOM 712 O O . ALA A 1 88 ? -0.075 7.093 6.432 1.00 93.94 88 ALA A O 1
ATOM 713 N N . GLY A 1 89 ? 0.576 8.011 8.379 1.00 94.94 89 GLY A N 1
ATOM 714 C CA . GLY A 1 89 ? -0.684 7.778 9.090 1.00 94.94 89 GLY A CA 1
ATOM 715 C C . GLY A 1 89 ? -1.792 8.686 8.572 1.00 94.94 89 GLY A C 1
ATOM 716 O O . GLY A 1 89 ? -2.840 8.191 8.166 1.00 94.94 89 GLY A O 1
ATOM 717 N N . ALA A 1 90 ? -1.504 9.984 8.465 1.00 95.00 90 ALA A N 1
ATOM 718 C CA . ALA A 1 90 ? -2.432 10.965 7.916 1.00 95.00 90 ALA A CA 1
ATOM 719 C C . ALA A 1 90 ? -2.830 10.637 6.462 1.00 95.00 90 ALA A C 1
ATOM 721 O O . ALA A 1 90 ? -3.993 10.770 6.085 1.00 95.00 90 ALA A O 1
ATOM 722 N N . MET A 1 91 ? -1.894 10.125 5.653 1.00 95.19 91 MET A N 1
ATOM 723 C CA . MET A 1 91 ? -2.184 9.620 4.307 1.00 95.19 91 MET A CA 1
ATOM 724 C C . MET A 1 91 ? -3.180 8.450 4.327 1.00 95.19 91 MET A C 1
ATOM 726 O O . MET A 1 91 ? -4.141 8.468 3.559 1.00 95.19 91 MET A O 1
ATOM 730 N N . LEU A 1 92 ? -3.000 7.459 5.210 1.00 94.19 92 LEU A N 1
ATOM 731 C CA . LEU A 1 92 ? -3.933 6.330 5.332 1.00 94.19 92 LEU A CA 1
ATOM 732 C C . LEU A 1 92 ? -5.333 6.784 5.770 1.00 94.19 92 LEU A C 1
ATOM 734 O O . LEU A 1 92 ? -6.327 6.308 5.222 1.00 94.19 92 LEU A O 1
ATOM 738 N N . ASP A 1 93 ? -5.418 7.725 6.710 1.00 92.25 93 ASP A N 1
ATOM 739 C CA . ASP A 1 93 ? -6.695 8.284 7.172 1.00 92.25 93 ASP A CA 1
ATOM 740 C C . ASP A 1 93 ? -7.407 9.059 6.056 1.00 92.25 93 ASP A C 1
ATOM 742 O O . ASP A 1 93 ? -8.616 8.909 5.834 1.00 92.25 93 ASP A O 1
ATOM 746 N N . ARG A 1 94 ? -6.640 9.829 5.278 1.00 92.12 94 ARG A N 1
ATOM 747 C CA . ARG A 1 94 ? -7.146 10.545 4.107 1.00 92.12 94 ARG A CA 1
ATOM 748 C C . ARG A 1 94 ? -7.647 9.587 3.027 1.00 92.12 94 ARG A C 1
ATOM 750 O O . ARG A 1 94 ? -8.699 9.853 2.452 1.00 92.12 94 ARG A O 1
ATOM 757 N N . LEU A 1 95 ? -6.960 8.469 2.776 1.00 91.75 95 LEU A N 1
ATOM 758 C CA . LEU A 1 95 ? -7.442 7.429 1.855 1.00 91.75 95 LEU A CA 1
ATOM 759 C C . LEU A 1 95 ? -8.786 6.846 2.303 1.00 91.75 95 LEU A C 1
ATOM 761 O O . LEU A 1 95 ? -9.689 6.713 1.480 1.00 91.75 95 LEU A O 1
ATOM 765 N N . GLY A 1 96 ? -8.933 6.551 3.598 1.00 88.56 96 GLY A N 1
ATOM 766 C CA . GLY A 1 96 ? -10.195 6.066 4.161 1.00 88.56 96 GLY A CA 1
ATOM 767 C C . GLY A 1 96 ? -11.347 7.063 4.001 1.00 88.56 96 GLY A C 1
ATOM 768 O O . GLY A 1 96 ? -12.485 6.654 3.794 1.00 88.56 96 GLY A O 1
ATOM 769 N N . SER A 1 97 ? -11.045 8.364 4.039 1.00 86.94 97 SER A N 1
ATOM 770 C CA . SER A 1 97 ? -12.039 9.434 3.877 1.00 86.94 97 SER A CA 1
ATOM 771 C C . SER A 1 97 ? -12.409 9.706 2.413 1.00 86.94 97 SER A C 1
ATOM 773 O O . SER A 1 97 ? -13.566 9.987 2.117 1.00 86.94 97 SER A O 1
ATOM 775 N N . LEU A 1 98 ? -11.443 9.647 1.488 1.00 79.88 98 LEU A N 1
ATOM 776 C CA . LEU A 1 98 ? -11.663 9.941 0.063 1.00 79.88 98 LEU A CA 1
ATOM 777 C C . LEU A 1 98 ? -12.361 8.801 -0.684 1.00 79.88 98 LEU A C 1
ATOM 779 O O . LEU A 1 98 ? -13.056 9.043 -1.668 1.00 79.88 98 LEU A O 1
ATOM 783 N N . ALA A 1 99 ? -12.158 7.563 -0.239 1.00 79.62 99 ALA A N 1
ATOM 784 C CA . ALA A 1 99 ? -12.700 6.381 -0.885 1.00 79.62 99 ALA A CA 1
ATOM 785 C C . ALA A 1 99 ? -13.290 5.439 0.178 1.00 79.62 99 ALA A C 1
ATOM 787 O O . ALA A 1 99 ? -12.621 4.491 0.590 1.00 79.62 99 ALA A O 1
ATOM 788 N N . PRO A 1 100 ? -14.547 5.651 0.617 1.00 78.62 100 PRO A N 1
ATOM 789 C CA . PRO A 1 100 ? -15.163 4.833 1.668 1.00 78.62 100 PRO A CA 1
ATOM 790 C C . PRO A 1 100 ? -15.293 3.351 1.276 1.00 78.62 100 PRO A C 1
ATOM 792 O O . PRO A 1 100 ? -15.273 2.475 2.135 1.00 78.62 100 PRO A O 1
ATOM 795 N N . ASN A 1 101 ? -15.342 3.064 -0.029 1.00 86.38 101 ASN A N 1
ATOM 796 C CA . ASN A 1 101 ? -15.373 1.705 -0.577 1.00 86.38 101 ASN A CA 1
ATOM 797 C C . ASN A 1 101 ? -13.974 1.091 -0.759 1.00 86.38 101 ASN A C 1
ATOM 799 O O . ASN A 1 101 ? -13.849 -0.025 -1.265 1.00 86.38 101 ASN A O 1
ATOM 803 N N . LEU A 1 102 ? -12.906 1.807 -0.390 1.00 90.75 102 LEU A N 1
ATOM 804 C CA . LEU A 1 102 ? -11.554 1.282 -0.474 1.00 90.75 102 LEU A CA 1
ATOM 805 C C . LEU A 1 102 ? -11.351 0.210 0.599 1.00 90.75 102 LEU A C 1
ATOM 807 O O . LEU A 1 102 ? -11.578 0.415 1.794 1.00 90.75 102 LEU A O 1
ATOM 811 N N . THR A 1 103 ? -10.902 -0.956 0.153 1.00 93.50 103 THR A N 1
ATOM 812 C CA . THR A 1 103 ? -10.697 -2.123 1.007 1.00 93.50 103 THR A CA 1
ATOM 813 C C . THR A 1 103 ? -9.214 -2.359 1.264 1.00 93.50 103 THR A C 1
ATOM 815 O O . THR A 1 103 ? -8.340 -1.924 0.507 1.00 93.50 103 THR A O 1
ATOM 818 N N . VAL A 1 104 ? -8.919 -3.120 2.319 1.00 94.19 104 VAL A N 1
ATOM 819 C CA . VAL A 1 104 ? -7.568 -3.619 2.615 1.00 94.19 104 VAL A CA 1
ATOM 820 C C . VAL A 1 104 ? -7.022 -4.433 1.434 1.00 94.19 104 VAL A C 1
ATOM 822 O O . VAL A 1 104 ? -5.828 -4.362 1.146 1.00 94.19 104 VAL A O 1
ATOM 825 N N . TYR A 1 105 ? -7.893 -5.143 0.704 1.00 93.06 105 TYR A N 1
ATOM 826 C CA . TYR A 1 105 ? -7.539 -5.861 -0.522 1.00 93.06 105 TYR A CA 1
ATOM 827 C C . TYR A 1 105 ? -6.986 -4.930 -1.605 1.00 93.06 105 TYR A C 1
ATOM 829 O O . TYR A 1 105 ? -5.870 -5.141 -2.081 1.00 93.06 105 TYR A O 1
ATOM 837 N N . TYR A 1 106 ? -7.716 -3.868 -1.955 1.00 91.56 106 TYR A N 1
ATOM 838 C CA . TYR A 1 106 ? -7.269 -2.927 -2.983 1.00 91.56 106 TYR A CA 1
ATOM 839 C C . TYR A 1 106 ? -5.990 -2.199 -2.576 1.00 91.56 106 TYR A C 1
ATOM 841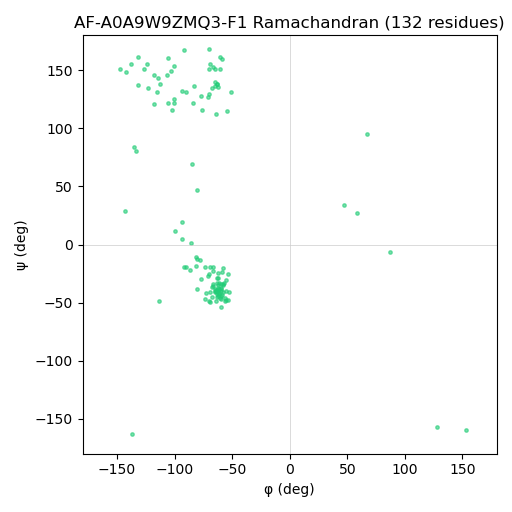 O O . TYR A 1 106 ? -5.086 -2.052 -3.396 1.00 91.56 106 TYR A O 1
ATOM 849 N N . LEU A 1 107 ? -5.860 -1.814 -1.303 1.00 93.19 107 LEU A N 1
ATOM 850 C CA . LEU A 1 107 ? -4.612 -1.244 -0.799 1.00 93.19 107 LEU A CA 1
ATOM 851 C C . LEU A 1 107 ? -3.448 -2.240 -0.925 1.00 93.19 107 LEU A C 1
ATOM 853 O O . LEU A 1 107 ? -2.357 -1.874 -1.363 1.00 93.19 107 LEU A O 1
ATOM 857 N N . CYS A 1 108 ? -3.679 -3.516 -0.602 1.00 93.56 108 CYS A N 1
ATOM 858 C CA . CYS A 1 108 ? -2.680 -4.567 -0.770 1.00 93.56 108 CYS A CA 1
ATOM 859 C C . CYS A 1 108 ? -2.295 -4.764 -2.243 1.00 93.56 108 CYS A C 1
ATOM 861 O O . CYS A 1 108 ? -1.109 -4.907 -2.545 1.00 93.56 108 CYS A O 1
ATOM 863 N N . LYS A 1 109 ? -3.274 -4.750 -3.156 1.00 90.94 109 LYS A N 1
ATOM 864 C CA . LYS A 1 109 ? -3.066 -4.856 -4.607 1.00 90.94 109 LYS A CA 1
ATOM 865 C C . LYS A 1 109 ? -2.182 -3.716 -5.110 1.00 90.94 109 LYS A C 1
ATOM 867 O O . LYS A 1 109 ? -1.172 -3.998 -5.750 1.00 90.94 109 LYS A O 1
ATOM 872 N N . THR A 1 110 ? -2.467 -2.475 -4.707 1.00 91.69 110 THR A N 1
ATOM 873 C CA . THR A 1 110 ? -1.658 -1.287 -5.026 1.00 91.69 110 THR A CA 1
ATOM 874 C C . THR A 1 110 ? -0.189 -1.474 -4.639 1.00 91.69 110 THR A C 1
ATOM 876 O O . THR A 1 110 ? 0.705 -1.262 -5.455 1.00 91.69 110 THR A O 1
ATOM 879 N N . PHE A 1 111 ? 0.104 -1.960 -3.429 1.00 92.25 111 PHE A N 1
ATOM 880 C CA . PHE A 1 111 ? 1.492 -2.175 -2.996 1.00 92.25 111 PHE A CA 1
ATOM 881 C C . PHE A 1 111 ? 2.242 -3.275 -3.766 1.00 92.25 111 PHE A C 1
ATOM 883 O O . PHE A 1 111 ? 3.476 -3.240 -3.812 1.00 92.25 111 PHE A O 1
ATOM 890 N N . LYS A 1 112 ? 1.529 -4.222 -4.390 1.00 89.31 112 LYS A N 1
ATOM 891 C CA . LYS A 1 112 ? 2.117 -5.260 -5.258 1.00 89.31 112 LYS A CA 1
ATOM 892 C C . LYS A 1 112 ? 2.417 -4.756 -6.672 1.00 89.31 112 LYS A C 1
ATOM 894 O O . LYS A 1 112 ? 3.123 -5.436 -7.413 1.00 89.31 112 LYS A O 1
ATOM 899 N N . GLU A 1 113 ? 1.911 -3.590 -7.064 1.00 88.06 113 GLU A N 1
ATOM 900 C CA . GLU A 1 113 ? 2.106 -3.062 -8.412 1.00 88.06 113 GLU A CA 1
ATOM 901 C C . GLU A 1 113 ? 3.569 -2.734 -8.712 1.00 88.06 113 GLU A C 1
ATOM 903 O O . GLU A 1 113 ? 4.344 -2.339 -7.838 1.00 88.06 113 GLU A O 1
ATOM 908 N N . SER A 1 114 ? 3.938 -2.827 -9.992 1.00 81.38 114 SER A N 1
ATOM 909 C CA . SER A 1 114 ? 5.309 -2.632 -10.469 1.00 81.38 114 SER A CA 1
ATOM 910 C C . SER A 1 114 ? 5.896 -1.253 -10.154 1.00 81.38 114 SER A C 1
ATOM 912 O O . SER A 1 114 ? 7.121 -1.153 -10.093 1.00 81.38 114 SER A O 1
ATOM 914 N N . GLY A 1 115 ? 5.057 -0.233 -9.943 1.00 82.00 115 GLY A N 1
ATOM 915 C CA . GLY A 1 115 ? 5.469 1.121 -9.564 1.00 82.00 115 GLY A CA 1
ATOM 916 C C . GLY A 1 115 ? 5.759 1.311 -8.070 1.00 82.00 115 GLY A C 1
ATOM 917 O O . GLY A 1 115 ? 6.436 2.272 -7.715 1.00 82.00 115 GLY A O 1
ATOM 918 N N . LEU A 1 116 ? 5.279 0.410 -7.201 1.00 88.25 116 LEU A N 1
ATOM 919 C CA . LEU A 1 116 ? 5.511 0.480 -5.752 1.00 88.25 116 LEU A CA 1
ATOM 920 C C . LEU A 1 116 ? 6.378 -0.675 -5.236 1.00 88.25 116 LEU A C 1
ATOM 922 O O . LEU A 1 116 ? 7.332 -0.435 -4.499 1.00 88.25 116 LEU A O 1
ATOM 926 N N . ARG A 1 117 ? 6.046 -1.918 -5.617 1.00 87.12 117 ARG A N 1
ATOM 927 C CA . ARG A 1 117 ? 6.737 -3.171 -5.247 1.00 87.12 117 ARG A CA 1
ATOM 928 C C . ARG A 1 117 ? 7.058 -3.306 -3.749 1.00 87.12 117 ARG A C 1
ATOM 930 O O . ARG A 1 117 ? 8.062 -3.909 -3.371 1.00 87.12 117 ARG A O 1
ATOM 937 N N . ARG A 1 118 ? 6.201 -2.779 -2.871 1.00 90.00 118 ARG A N 1
ATOM 938 C CA . ARG A 1 118 ? 6.352 -2.861 -1.406 1.00 90.00 118 ARG A CA 1
ATOM 939 C C . ARG A 1 118 ? 5.767 -4.167 -0.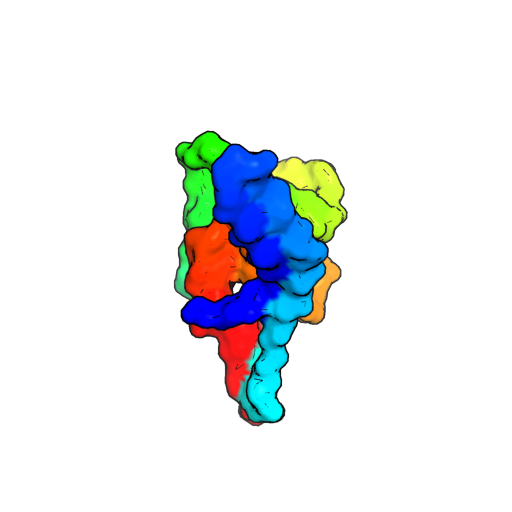879 1.00 90.00 118 ARG A C 1
ATOM 941 O O . ARG A 1 118 ? 4.730 -4.191 -0.215 1.00 90.00 118 ARG A O 1
ATOM 948 N N . LEU A 1 119 ? 6.437 -5.273 -1.203 1.00 89.75 119 LEU A N 1
ATOM 949 C CA . LEU A 1 119 ? 6.017 -6.612 -0.775 1.00 89.75 119 LEU A CA 1
ATOM 950 C C . LEU A 1 119 ? 6.029 -6.766 0.752 1.00 89.75 119 LEU A C 1
ATOM 952 O O . LEU A 1 119 ? 5.224 -7.511 1.298 1.00 89.75 119 LEU A O 1
ATOM 956 N N . ASP A 1 120 ? 6.890 -6.027 1.450 1.00 90.56 120 ASP A N 1
ATOM 957 C CA . ASP A 1 120 ? 6.922 -5.944 2.911 1.00 90.56 120 ASP A CA 1
ATOM 958 C C . ASP A 1 120 ? 5.596 -5.431 3.496 1.00 90.56 120 ASP A C 1
ATOM 960 O O . ASP A 1 120 ? 5.073 -6.010 4.451 1.00 90.56 120 ASP A O 1
ATOM 964 N N . VAL A 1 121 ? 5.015 -4.399 2.880 1.00 92.81 121 VAL A N 1
ATOM 965 C CA . VAL A 1 121 ? 3.707 -3.844 3.255 1.00 92.81 121 VAL A CA 1
ATOM 966 C C . VAL A 1 121 ? 2.575 -4.773 2.815 1.00 92.81 121 VAL A C 1
ATOM 968 O O . VAL A 1 121 ? 1.703 -5.108 3.620 1.00 92.81 121 VAL A O 1
ATOM 971 N N . ALA A 1 122 ? 2.610 -5.254 1.569 1.00 92.56 122 ALA A N 1
ATOM 972 C CA . ALA A 1 122 ? 1.597 -6.167 1.039 1.00 92.56 122 ALA A CA 1
ATOM 973 C C . ALA A 1 122 ? 1.483 -7.452 1.881 1.00 92.56 122 ALA A C 1
ATOM 975 O O . ALA A 1 122 ? 0.384 -7.900 2.200 1.00 92.56 122 ALA A O 1
ATOM 976 N N . ASN A 1 123 ? 2.607 -8.010 2.334 1.00 91.81 123 ASN A N 1
ATOM 977 C CA . ASN A 1 123 ? 2.615 -9.200 3.182 1.00 91.81 123 ASN A CA 1
ATOM 978 C C . ASN A 1 123 ? 1.932 -8.965 4.535 1.00 91.81 123 ASN A C 1
ATOM 980 O O . ASN A 1 123 ? 1.301 -9.885 5.056 1.00 91.81 123 ASN A O 1
ATOM 984 N N . LYS A 1 124 ? 2.013 -7.753 5.102 1.00 93.38 124 LYS A N 1
ATOM 985 C CA . LYS A 1 124 ? 1.289 -7.397 6.334 1.00 93.38 124 LYS A CA 1
ATOM 986 C C . LYS A 1 124 ? -0.212 -7.286 6.084 1.00 93.38 124 LYS A C 1
ATOM 988 O O . LYS A 1 124 ? -0.983 -7.928 6.792 1.00 93.38 124 LYS A O 1
ATOM 993 N N . LEU A 1 125 ? -0.607 -6.556 5.041 1.00 93.62 125 LEU A N 1
ATOM 994 C CA . LEU A 1 125 ? -2.011 -6.379 4.654 1.00 93.62 125 LEU A CA 1
ATOM 995 C C . LEU A 1 125 ? -2.691 -7.711 4.319 1.00 93.62 125 LEU A C 1
ATOM 997 O O . LEU A 1 125 ? -3.819 -7.953 4.746 1.00 93.62 125 LEU A O 1
ATOM 1001 N N . SER A 1 126 ? -1.981 -8.609 3.627 1.00 91.56 126 SER A N 1
ATOM 1002 C CA . SER A 1 126 ? -2.529 -9.881 3.143 1.00 91.56 126 SER A CA 1
ATOM 1003 C C . SER A 1 126 ? -3.092 -10.797 4.234 1.00 91.56 126 SER A C 1
ATOM 1005 O O . SER A 1 126 ? -3.914 -11.662 3.945 1.00 91.56 126 SER A O 1
ATOM 1007 N N . LYS A 1 127 ? -2.681 -10.595 5.492 1.00 90.38 127 LYS A N 1
ATOM 1008 C CA . LYS A 1 127 ? -3.114 -11.399 6.641 1.00 90.38 127 LYS A CA 1
ATOM 1009 C C . LYS A 1 127 ? -4.509 -11.043 7.151 1.00 90.38 127 LYS A C 1
ATOM 1011 O O . LYS A 1 127 ? -5.051 -11.796 7.947 1.00 90.38 127 LYS A O 1
ATOM 1016 N N . GLN A 1 128 ? -5.077 -9.914 6.725 1.00 90.69 128 GLN A N 1
ATOM 1017 C CA . GLN A 1 128 ? -6.351 -9.418 7.257 1.00 90.69 128 GLN A CA 1
ATOM 1018 C C . GLN A 1 128 ? -7.252 -8.762 6.206 1.00 90.69 128 GLN A C 1
ATOM 1020 O O . GLN A 1 128 ? -8.039 -7.877 6.525 1.00 90.69 128 GLN A O 1
ATOM 1025 N N . MET A 1 129 ? -7.154 -9.184 4.943 1.00 91.56 129 MET A N 1
ATOM 1026 C CA . MET A 1 129 ? -7.933 -8.579 3.852 1.00 91.56 129 MET A CA 1
ATOM 1027 C C . MET A 1 129 ? -9.417 -8.944 3.864 1.00 91.56 129 MET A C 1
ATOM 1029 O O . MET A 1 129 ? -10.203 -8.254 3.220 1.00 91.56 129 MET A O 1
ATOM 1033 N N . VAL A 1 130 ? -9.795 -10.017 4.556 1.00 92.69 130 VAL A N 1
ATOM 1034 C CA . VAL A 1 130 ? -11.167 -10.532 4.602 1.00 92.69 130 VAL A CA 1
ATOM 1035 C C . VAL A 1 130 ? -11.644 -10.685 6.040 1.00 92.69 130 VAL A C 1
ATOM 1037 O O . VAL A 1 130 ? -10.840 -10.909 6.947 1.00 92.69 130 VAL A O 1
ATOM 1040 N N . ILE A 1 131 ? -12.953 -10.557 6.228 1.00 93.62 131 ILE A N 1
ATOM 1041 C CA . ILE A 1 131 ? -13.660 -10.789 7.489 1.00 93.62 131 ILE A CA 1
ATOM 1042 C C . ILE A 1 131 ? -14.958 -11.544 7.236 1.00 93.62 131 ILE A C 1
ATOM 1044 O O . ILE A 1 131 ? -15.501 -11.478 6.133 1.00 93.62 131 ILE A O 1
ATOM 1048 N N . SER A 1 132 ? -15.445 -12.255 8.254 1.00 92.44 132 SER A N 1
ATOM 1049 C CA . SER A 1 132 ? -16.762 -12.893 8.206 1.00 92.44 132 SER A CA 1
ATOM 1050 C C . SER A 1 132 ? -17.851 -11.832 8.121 1.00 92.44 132 SER A C 1
ATOM 1052 O O . SER A 1 132 ? -17.774 -10.808 8.802 1.00 92.44 132 SER A O 1
ATOM 1054 N N . VAL A 1 133 ? -18.872 -12.096 7.313 1.00 84.75 133 VAL A N 1
ATOM 1055 C CA . VAL A 1 133 ? -20.152 -11.399 7.426 1.00 84.75 133 VAL A CA 1
ATOM 1056 C C . VAL A 1 133 ? -20.840 -12.018 8.647 1.00 84.75 133 VAL A C 1
ATOM 1058 O O . VAL A 1 133 ? -21.011 -13.235 8.686 1.00 84.75 133 VAL A O 1
ATOM 1061 N N . GLN A 1 134 ? -21.063 -11.226 9.697 1.00 64.88 134 GLN A N 1
ATOM 1062 C CA . GLN A 1 134 ? -21.886 -11.620 10.847 1.00 64.88 134 GLN A CA 1
ATOM 1063 C C . GLN A 1 134 ? -23.344 -11.281 10.563 1.00 64.88 134 GLN A C 1
ATOM 1065 O O . GLN A 1 134 ? -23.567 -10.235 9.908 1.00 64.88 134 GLN A O 1
#

Foldseek 3Di:
DPPFAWDKDWDDDPVGIDIGDIDGGDDADDPQKHFAWLVRDDPVLLVVLLCVQVDPDDPPADHLVLVLVVVVNDVVVLVVLVPDPRSSSVSSVVVCVVCVPDGLRNSLRSCVDPSHVPVVSSVSSVVRGMDGDD

Radius of gyration: 16.79 Å; Cα contacts (8 Å, |Δi|>4): 160; chains: 1; bounding box: 42×40×44 Å

Nearest PDB structures (foldseek):
  6i3n-assembly1_M  TM=8.580E-01  e=3.232E-02  Homo sapiens
  3mop-assembly1_B  TM=8.661E-01  e=8.019E-02  Homo sapiens

Organism: NCBI:txid174260

Mean predicted aligned error: 5.66 Å

Secondary structure (DSSP, 8-state):
----EEE--EEE-SS-EEEPPPEEE-----TTEEEPBGGG--HHHHHHHHHHHHS---TTPPPHHHHHHHTT--HHHHHHHHTSSSHHHHHHHHHHHH-TT-BHHHHHHHHHSTTT--HHHHHHHTTSSEEE--

InterPro domains:
  IPR011029 Death-like domain superfamily [G3DSA:1.10.533.10] (37-134)
  IPR011029 Death-like domain superfamily [SSF47986] (41-118)

Solvent-accessible surface area (backbone atoms only — not comparable to full-atom values): 7930 Å² total; per-residue (Å²): 131,80,90,52,47,80,43,64,55,75,51,71,63,98,89,46,75,52,69,54,74,76,46,78,40,84,79,78,65,57,98,61,35,38,70,25,41,51,86,72,56,54,68,72,57,53,50,52,45,28,51,67,37,59,57,83,75,62,92,89,62,57,43,45,66,56,54,40,48,74,72,66,51,50,69,71,57,52,57,58,30,62,76,42,98,47,34,40,49,50,48,53,54,48,48,42,69,77,35,74,86,44,27,34,47,59,57,25,51,54,26,60,32,91,89,35,56,36,54,75,52,23,60,61,39,66,77,58,23,59,40,72,65,127

pLDDT: mean 89.17, std 8.48, range [47.5, 96.44]